Protein AF-A0A5N3XJG7-F1 (afdb_monomer_lite)

Radius of gyration: 20.56 Å; chains: 1; bounding box: 40×23×74 Å

Sequence 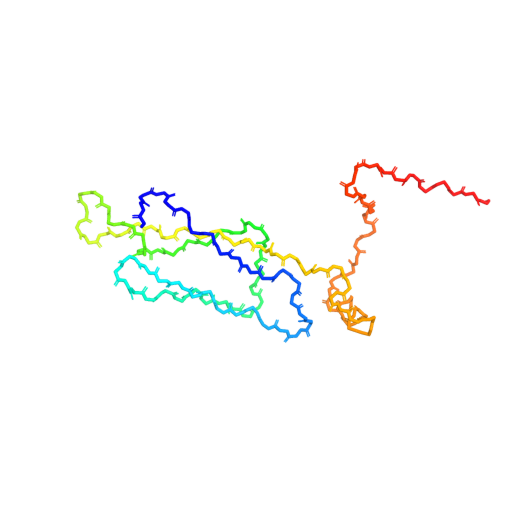(117 aa):
MKDGQKIIFHGEGDQEPGLETEDIITSTLDDQTIVIASHPGQIVKHKDIKCVLNEGMPIYHRLYEKGCLITELRLHFARNGFLSPDKLSLLEKLLRRRNSGKMVPLNGEAYEDDDHS

Secondary structure (DSSP, 8-state):
--TTPEEEEEEESSPPTT---PPEEEE-TTS-EEEEPPPTTPPPPTTEEEEETT-SPEETTEEEEE--EEEEEEEEPPPTT-S-HHHHHHHHHHS----------TT----------

Structure (mmCIF, N/CA/C/O backbone):
data_AF-A0A5N3XJG7-F1
#
_entry.id   AF-A0A5N3XJG7-F1
#
loop_
_atom_site.group_PDB
_atom_site.id
_atom_site.type_symbol
_atom_site.label_atom_id
_atom_site.label_alt_id
_atom_site.label_comp_id
_atom_site.label_asym_id
_atom_site.label_entity_id
_atom_site.label_seq_id
_atom_site.pdbx_PDB_ins_code
_atom_site.Cartn_x
_atom_site.Cartn_y
_atom_site.Cartn_z
_atom_site.occupancy
_atom_site.B_iso_or_equiv
_atom_site.auth_seq_id
_atom_site.auth_comp_id
_atom_site.auth_asym_id
_atom_site.auth_atom_id
_atom_site.pdbx_PDB_model_num
ATOM 1 N N . MET A 1 1 ? 13.658 7.444 -11.738 1.00 56.91 1 MET A N 1
ATOM 2 C CA . MET A 1 1 ? 14.050 6.162 -11.137 1.00 56.91 1 MET A CA 1
ATOM 3 C C . MET A 1 1 ? 15.490 5.868 -11.518 1.00 56.91 1 MET A C 1
ATOM 5 O O . MET A 1 1 ? 15.814 5.835 -12.694 1.00 56.91 1 MET A O 1
ATOM 9 N N . LYS A 1 2 ? 16.381 5.797 -10.530 1.00 52.56 2 LYS A N 1
ATOM 10 C CA . LYS A 1 2 ? 17.753 5.279 -10.657 1.00 52.56 2 LYS A CA 1
ATOM 11 C C . LYS A 1 2 ? 17.793 3.873 -10.055 1.00 52.56 2 LYS A C 1
ATOM 13 O O . LYS A 1 2 ? 16.892 3.522 -9.293 1.00 52.56 2 LYS A O 1
ATOM 18 N N . ASP A 1 3 ? 18.820 3.092 -10.373 1.00 48.62 3 ASP A N 1
ATOM 19 C CA . ASP A 1 3 ? 19.062 1.828 -9.673 1.00 48.62 3 ASP A CA 1
ATOM 20 C C . ASP A 1 3 ? 19.182 2.076 -8.155 1.00 48.62 3 ASP A C 1
ATOM 22 O O . ASP A 1 3 ? 19.781 3.067 -7.726 1.00 48.62 3 ASP A O 1
ATOM 26 N N . GLY A 1 4 ? 18.508 1.253 -7.350 1.00 53.81 4 GLY A N 1
ATOM 27 C CA . GLY A 1 4 ? 18.383 1.444 -5.899 1.00 53.81 4 GLY A CA 1
ATOM 28 C C . GLY A 1 4 ? 17.519 2.632 -5.436 1.00 53.81 4 GLY A C 1
ATOM 29 O O . GLY A 1 4 ? 17.510 2.942 -4.243 1.00 53.81 4 GLY A O 1
ATOM 30 N N . GLN A 1 5 ? 16.787 3.319 -6.327 1.00 55.56 5 GLN A N 1
ATOM 31 C CA . GLN A 1 5 ? 15.898 4.413 -5.924 1.00 55.56 5 GLN A CA 1
ATOM 32 C C . GLN A 1 5 ? 14.726 3.887 -5.090 1.00 55.56 5 GLN A C 1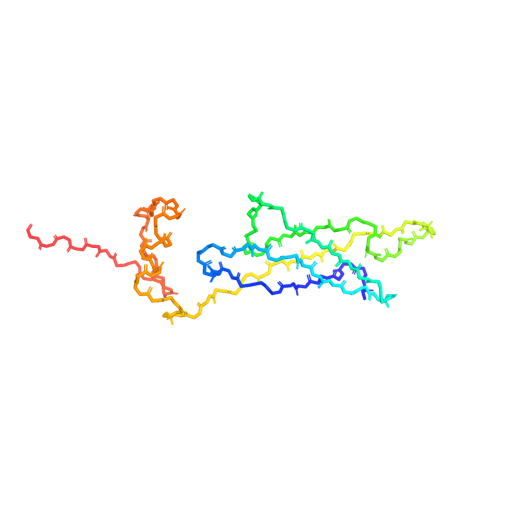
ATOM 34 O O . GLN A 1 5 ? 13.883 3.129 -5.561 1.00 55.56 5 GLN A O 1
ATOM 39 N N . LYS A 1 6 ? 14.654 4.371 -3.853 1.00 56.66 6 LYS A N 1
ATOM 40 C CA . LYS A 1 6 ? 13.570 4.105 -2.918 1.00 56.66 6 LYS A CA 1
ATOM 41 C C . LYS A 1 6 ? 12.435 5.095 -3.154 1.00 56.66 6 LYS A C 1
ATOM 43 O O . LYS A 1 6 ? 12.651 6.300 -3.018 1.00 56.66 6 LYS A O 1
ATOM 48 N N . ILE A 1 7 ? 11.246 4.606 -3.491 1.00 64.19 7 ILE A N 1
ATOM 49 C CA . ILE A 1 7 ? 10.039 5.438 -3.458 1.00 64.19 7 ILE A CA 1
ATOM 50 C C . ILE A 1 7 ? 9.399 5.246 -2.085 1.00 64.19 7 ILE A C 1
ATOM 52 O O . ILE A 1 7 ? 9.174 4.122 -1.640 1.00 64.19 7 ILE A O 1
ATOM 56 N N . ILE A 1 8 ? 9.197 6.344 -1.364 1.00 59.72 8 ILE A N 1
ATOM 57 C CA . ILE A 1 8 ? 8.618 6.318 -0.023 1.00 59.72 8 ILE A CA 1
ATOM 58 C C . ILE A 1 8 ? 7.183 6.799 -0.150 1.00 59.72 8 ILE A C 1
ATOM 60 O O . ILE A 1 8 ? 6.957 7.936 -0.561 1.00 59.72 8 ILE A O 1
ATOM 64 N N . PHE A 1 9 ? 6.234 5.944 0.215 1.00 59.53 9 PHE A N 1
ATOM 65 C CA . PHE A 1 9 ? 4.830 6.323 0.295 1.00 59.53 9 PHE A CA 1
ATOM 66 C C . PHE A 1 9 ? 4.473 6.601 1.736 1.00 59.53 9 PHE A C 1
ATOM 68 O O . PHE A 1 9 ? 4.905 5.912 2.663 1.00 59.53 9 PHE A O 1
ATOM 75 N N . HIS A 1 10 ? 3.673 7.638 1.901 1.00 52.22 10 HIS A N 1
ATOM 76 C CA . HIS A 1 10 ? 3.147 8.064 3.175 1.00 52.22 10 HIS A CA 1
ATOM 77 C C . HIS A 1 10 ? 1.694 7.595 3.253 1.00 52.22 10 HIS A C 1
ATOM 79 O O . HIS A 1 10 ? 0.883 8.014 2.436 1.00 52.22 10 HIS A O 1
ATOM 85 N N . GLY A 1 11 ? 1.396 6.697 4.191 1.00 55.03 11 GLY A N 1
ATOM 86 C CA . GLY A 1 11 ? 0.031 6.269 4.520 1.00 55.03 11 GLY A CA 1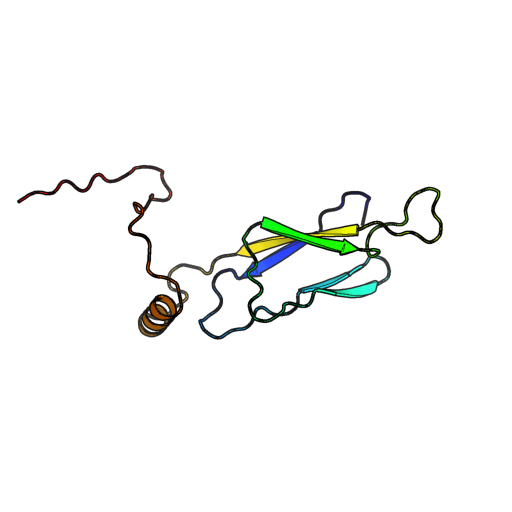
ATOM 87 C C . GLY A 1 11 ? -0.327 6.714 5.933 1.00 55.03 11 GLY A C 1
ATOM 88 O O . GLY A 1 11 ? 0.572 6.910 6.746 1.00 55.03 11 GLY A O 1
ATOM 89 N N . GLU A 1 12 ? -1.602 6.896 6.252 1.00 56.56 12 GLU A N 1
ATOM 90 C CA . GLU A 1 12 ? -2.031 7.221 7.618 1.00 56.56 12 GLU A CA 1
ATOM 91 C C . GLU A 1 12 ? -2.134 5.929 8.450 1.00 56.56 12 GLU A C 1
ATOM 93 O O . GLU A 1 12 ? -2.729 4.949 8.016 1.00 56.56 12 GLU A O 1
ATOM 98 N N . GLY A 1 13 ? -1.474 5.885 9.611 1.00 51.16 13 GLY A N 1
ATOM 99 C CA . GLY A 1 13 ? -1.339 4.688 10.454 1.00 51.16 13 GLY A CA 1
ATOM 100 C C . GLY A 1 13 ? -2.509 4.430 11.404 1.00 51.16 13 GLY A C 1
ATOM 101 O O . GLY A 1 13 ? -2.650 3.304 11.871 1.00 51.16 13 GLY A O 1
ATOM 102 N N . ASP A 1 14 ? -3.342 5.448 11.648 1.00 59.34 14 ASP A N 1
ATOM 103 C CA . ASP A 1 14 ? -4.523 5.398 12.520 1.00 59.34 14 ASP A CA 1
ATOM 104 C C . ASP A 1 14 ? -5.776 5.820 11.733 1.00 59.34 14 ASP A C 1
ATOM 106 O O . ASP A 1 14 ? -6.354 6.883 11.968 1.00 59.34 14 ASP A O 1
ATOM 110 N N . GLN A 1 15 ? -6.182 5.010 10.753 1.00 58.38 15 GLN A N 1
ATOM 111 C CA . GLN A 1 15 ? -7.478 5.184 10.088 1.00 58.38 15 GLN A CA 1
ATOM 112 C C . GLN A 1 15 ? -8.625 4.937 11.082 1.00 58.38 15 GLN A C 1
ATOM 114 O O . GLN A 1 15 ? -8.499 4.125 12.004 1.00 58.38 15 GLN A O 1
ATOM 119 N N . GLU A 1 16 ? -9.757 5.634 10.915 1.00 56.50 16 GLU A N 1
ATOM 120 C CA . GLU A 1 16 ? -10.918 5.389 11.775 1.00 56.50 16 GLU A CA 1
ATOM 121 C C . GLU A 1 16 ? -11.349 3.908 11.701 1.00 56.50 16 GLU A C 1
ATOM 123 O O . GLU A 1 16 ? -11.209 3.267 10.651 1.00 56.50 16 GLU A O 1
ATOM 128 N N . PRO A 1 17 ? -11.890 3.336 12.793 1.00 52.84 17 PRO A N 1
ATOM 129 C CA . PRO A 1 17 ? -12.288 1.937 12.797 1.00 52.84 17 PRO A CA 1
ATOM 130 C C . PRO A 1 17 ? -13.330 1.652 11.708 1.00 52.84 17 PRO A C 1
ATOM 132 O O . PRO A 1 17 ? -14.402 2.254 11.704 1.00 52.84 17 PRO A O 1
ATOM 135 N N . GLY A 1 18 ? -13.020 0.714 10.811 1.00 52.75 18 GLY A N 1
ATOM 136 C CA . GLY A 1 18 ? -13.892 0.333 9.696 1.00 52.75 18 GLY A CA 1
ATOM 137 C C . GLY A 1 18 ? -13.513 0.917 8.331 1.00 52.75 18 GLY A C 1
ATOM 138 O O . GLY A 1 18 ? -14.210 0.618 7.368 1.00 52.75 18 GLY A O 1
ATOM 139 N N . LEU A 1 19 ? -12.430 1.698 8.219 1.00 52.84 19 LEU A N 1
ATOM 140 C CA . LEU A 1 19 ? -11.840 2.031 6.918 1.00 52.84 19 LEU A CA 1
ATOM 141 C C . LEU A 1 19 ? -10.886 0.932 6.443 1.00 52.84 19 LEU A C 1
ATOM 143 O O . LEU A 1 19 ? -10.044 0.445 7.200 1.00 52.84 19 LEU A O 1
ATOM 147 N N . GLU A 1 20 ? -11.021 0.560 5.174 1.00 57.25 20 GLU A N 1
ATOM 148 C CA . GLU A 1 20 ? -10.089 -0.331 4.494 1.00 57.25 20 GLU A CA 1
ATOM 149 C C . GLU A 1 20 ? -8.808 0.439 4.129 1.00 57.25 20 GLU A C 1
ATOM 151 O O . GLU A 1 20 ? -8.813 1.658 3.923 1.00 57.25 20 GLU A O 1
ATOM 156 N N . THR A 1 21 ? -7.673 -0.262 4.095 1.00 61.84 21 THR A N 1
ATOM 157 C CA . THR A 1 21 ? -6.444 0.317 3.548 1.00 61.84 21 THR A CA 1
ATOM 158 C C . THR A 1 21 ? -6.624 0.439 2.043 1.00 61.84 21 THR A C 1
ATOM 160 O O . THR A 1 21 ? -6.713 -0.577 1.359 1.00 61.84 21 THR A O 1
ATOM 163 N N . GLU A 1 22 ? -6.667 1.669 1.542 1.00 68.38 22 GLU A N 1
ATOM 164 C CA . GLU A 1 22 ? -6.755 1.940 0.108 1.00 68.38 22 GLU A CA 1
ATOM 165 C C . GLU A 1 22 ? -5.542 1.368 -0.650 1.00 68.38 22 GLU A C 1
ATOM 167 O O . GLU A 1 22 ? -4.452 1.153 -0.095 1.00 68.38 22 GLU A O 1
ATOM 172 N N . ASP A 1 23 ? -5.729 1.127 -1.945 1.00 83.06 23 ASP A N 1
ATOM 173 C CA . ASP A 1 23 ? -4.646 0.728 -2.836 1.00 83.06 23 ASP A CA 1
ATOM 174 C C . ASP A 1 23 ? -3.598 1.839 -2.954 1.00 83.06 23 ASP A C 1
ATOM 176 O O . ASP A 1 23 ? -3.902 3.033 -3.008 1.00 83.06 23 ASP A O 1
ATOM 180 N N . ILE A 1 24 ? -2.327 1.445 -3.040 1.00 83.12 24 ILE A N 1
ATOM 181 C CA . ILE A 1 24 ? -1.241 2.405 -3.248 1.00 83.12 24 ILE A CA 1
ATOM 182 C C . ILE A 1 24 ? -1.040 2.572 -4.750 1.00 83.12 24 ILE A C 1
ATOM 184 O O . ILE A 1 24 ? -0.679 1.620 -5.445 1.00 83.12 24 ILE A O 1
ATOM 188 N N . ILE A 1 25 ? -1.247 3.793 -5.238 1.00 84.25 25 ILE A N 1
ATOM 189 C CA . ILE A 1 25 ? -1.140 4.144 -6.656 1.00 84.25 25 ILE A CA 1
ATOM 190 C C . ILE A 1 25 ? 0.127 4.970 -6.880 1.00 84.25 25 ILE A C 1
ATOM 192 O O . ILE A 1 25 ? 0.397 5.933 -6.159 1.00 84.25 25 ILE A O 1
ATOM 196 N N . THR A 1 26 ? 0.914 4.611 -7.894 1.00 85.44 26 THR A N 1
ATOM 197 C CA . THR A 1 26 ? 2.104 5.374 -8.285 1.00 85.44 26 THR A CA 1
ATOM 198 C C . THR A 1 26 ? 2.352 5.362 -9.781 1.00 85.44 26 THR A C 1
ATOM 200 O O . THR A 1 26 ? 1.945 4.434 -10.469 1.00 85.44 26 THR A O 1
ATOM 203 N N . SER A 1 27 ? 3.032 6.390 -10.283 1.00 86.81 27 SER A N 1
ATOM 204 C CA . SER A 1 27 ? 3.447 6.506 -11.678 1.00 86.81 27 SER A CA 1
ATOM 205 C C . SER A 1 27 ? 4.944 6.232 -11.836 1.00 86.81 27 SER A C 1
ATOM 207 O O . SER A 1 27 ? 5.767 6.741 -11.067 1.00 86.81 27 SER A O 1
ATOM 209 N N . THR A 1 28 ? 5.306 5.454 -12.850 1.00 85.19 28 THR A N 1
ATOM 210 C CA . THR A 1 28 ? 6.695 5.201 -13.257 1.00 85.19 28 THR A CA 1
ATOM 211 C C . THR A 1 28 ? 7.277 6.385 -14.046 1.00 85.19 28 THR A C 1
ATOM 213 O O . THR A 1 28 ? 6.641 7.421 -14.219 1.00 85.19 28 THR A O 1
ATOM 216 N N . LEU A 1 29 ? 8.525 6.256 -14.521 1.00 83.94 29 LEU A N 1
ATOM 217 C CA . LEU A 1 29 ? 9.174 7.282 -15.354 1.00 83.94 29 LEU A CA 1
ATOM 218 C C . LEU A 1 29 ? 8.598 7.410 -16.769 1.00 83.94 29 LEU A C 1
ATOM 220 O O . LEU A 1 29 ? 8.835 8.419 -17.423 1.00 83.94 29 LEU A O 1
ATOM 224 N N . ASP A 1 30 ? 7.948 6.360 -17.255 1.00 85.88 30 ASP A N 1
ATOM 225 C CA . ASP A 1 30 ? 7.302 6.263 -18.562 1.00 85.88 30 ASP A CA 1
ATOM 226 C C . ASP A 1 30 ? 5.782 6.471 -18.461 1.00 85.88 30 ASP A C 1
ATOM 228 O O . ASP A 1 30 ? 5.034 6.004 -19.316 1.00 85.88 30 ASP A O 1
ATOM 232 N N . ASP A 1 31 ? 5.332 7.164 -17.407 1.00 85.88 31 ASP A N 1
ATOM 233 C CA . ASP A 1 31 ? 3.934 7.522 -17.139 1.00 85.88 31 ASP A CA 1
ATOM 234 C C . ASP A 1 31 ? 2.976 6.320 -17.005 1.00 85.88 31 ASP A C 1
ATOM 236 O O . ASP A 1 31 ? 1.752 6.462 -17.070 1.00 85.88 31 ASP A O 1
ATOM 240 N N . GLN A 1 32 ? 3.508 5.119 -16.759 1.00 87.38 32 GLN A N 1
ATOM 241 C CA . GLN A 1 32 ? 2.704 3.940 -16.460 1.00 87.38 32 GLN A CA 1
ATOM 242 C C . GLN A 1 32 ? 2.223 3.987 -15.008 1.00 87.38 32 GLN A C 1
ATOM 244 O O . GLN A 1 32 ? 2.978 4.290 -14.086 1.00 87.38 32 GLN A O 1
ATOM 249 N N . THR A 1 33 ? 0.947 3.666 -14.792 1.00 89.62 33 THR A N 1
ATOM 250 C CA . THR A 1 33 ? 0.369 3.583 -13.446 1.00 89.62 33 THR A CA 1
ATOM 251 C C . THR A 1 33 ? 0.535 2.179 -12.880 1.00 89.62 33 THR A C 1
ATOM 253 O O . THR A 1 33 ? 0.091 1.204 -13.484 1.00 89.62 33 THR A O 1
ATOM 256 N N . ILE A 1 34 ? 1.126 2.091 -11.692 1.00 89.19 34 ILE A N 1
ATOM 257 C CA . ILE A 1 34 ? 1.255 0.879 -10.889 1.00 89.19 34 ILE A CA 1
ATOM 258 C C . ILE A 1 34 ? 0.269 0.961 -9.731 1.00 89.19 34 ILE A C 1
ATOM 260 O O . ILE A 1 34 ? 0.274 1.924 -8.961 1.00 89.19 34 ILE A O 1
ATOM 264 N N . VAL A 1 35 ? -0.555 -0.077 -9.604 1.00 90.00 35 VAL A N 1
ATOM 265 C CA . VAL A 1 35 ? -1.500 -0.255 -8.499 1.00 90.00 35 VAL A CA 1
ATOM 266 C C . VAL A 1 35 ? -1.002 -1.397 -7.626 1.00 90.00 35 VAL A C 1
ATOM 268 O O . VAL A 1 35 ? -0.903 -2.542 -8.068 1.00 90.00 35 VAL A O 1
ATOM 271 N N . ILE A 1 36 ? -0.663 -1.084 -6.380 1.00 87.06 36 ILE A N 1
ATOM 272 C CA . ILE A 1 36 ? -0.271 -2.072 -5.380 1.00 87.06 36 ILE A CA 1
ATOM 273 C C . ILE A 1 36 ? -1.506 -2.380 -4.537 1.00 87.06 36 ILE A C 1
ATOM 275 O O . ILE A 1 36 ? -1.803 -1.658 -3.583 1.00 87.06 36 ILE A O 1
ATOM 279 N N . ALA A 1 37 ? -2.188 -3.467 -4.900 1.00 85.88 37 ALA A N 1
ATOM 280 C CA . ALA A 1 37 ? -3.432 -3.883 -4.270 1.00 85.88 37 ALA A CA 1
ATOM 281 C C . ALA A 1 37 ? -3.249 -4.238 -2.785 1.00 85.88 37 ALA A C 1
ATOM 283 O O . ALA A 1 37 ? -2.363 -5.028 -2.417 1.00 85.88 37 ALA A O 1
ATOM 284 N N . SER A 1 38 ? -4.106 -3.674 -1.941 1.00 83.38 38 SER A N 1
ATOM 285 C CA . SER A 1 38 ? -4.219 -3.995 -0.521 1.00 83.38 38 SER A CA 1
ATOM 286 C C . SER A 1 38 ? -5.340 -5.016 -0.335 1.00 83.38 38 SER A C 1
ATOM 288 O O . SER A 1 38 ? -6.499 -4.754 -0.633 1.00 83.38 38 SER A O 1
ATOM 290 N N . HIS A 1 39 ? -5.005 -6.217 0.140 1.00 80.88 39 HIS A N 1
ATOM 291 C CA . HIS A 1 39 ? -6.005 -7.275 0.325 1.00 80.88 39 HIS A CA 1
ATOM 292 C C . HIS A 1 39 ? -6.582 -7.242 1.748 1.00 80.88 39 HIS A C 1
ATOM 294 O O . HIS A 1 39 ? -5.824 -7.011 2.697 1.00 80.88 39 HIS A O 1
ATOM 300 N N . PRO A 1 40 ? -7.879 -7.551 1.948 1.00 79.69 40 PRO A N 1
ATOM 301 C CA . PRO A 1 40 ? -8.456 -7.671 3.283 1.00 79.69 40 PRO A CA 1
ATOM 302 C C . PRO A 1 40 ? -7.652 -8.629 4.171 1.00 79.69 40 PRO A C 1
ATOM 304 O O . PRO A 1 40 ? -7.308 -9.741 3.771 1.00 79.69 40 PRO A O 1
ATOM 307 N N . GLY A 1 41 ? -7.334 -8.186 5.388 1.00 79.31 41 GLY A N 1
ATOM 308 C CA . GLY A 1 41 ? -6.506 -8.941 6.334 1.00 79.31 41 GLY A CA 1
ATOM 309 C C . GLY A 1 41 ? -4.992 -8.804 6.127 1.00 79.31 41 GLY A C 1
ATOM 310 O O . GLY A 1 41 ? -4.226 -9.317 6.945 1.00 79.31 41 GLY A O 1
ATOM 311 N N . GLN A 1 42 ? -4.533 -8.091 5.093 1.00 78.12 42 GLN A N 1
ATOM 312 C CA . GLN A 1 42 ? -3.123 -7.744 4.936 1.00 78.12 42 GLN A CA 1
ATOM 313 C C . GLN A 1 42 ? -2.750 -6.606 5.895 1.00 78.12 42 GLN A C 1
ATOM 315 O O . GLN A 1 42 ? -3.239 -5.488 5.780 1.00 78.12 42 GLN A O 1
ATOM 320 N N . ILE A 1 43 ? -1.853 -6.886 6.841 1.00 78.75 43 ILE A N 1
ATOM 321 C CA . ILE A 1 43 ? -1.378 -5.892 7.811 1.00 78.75 43 ILE A CA 1
ATOM 322 C C . ILE A 1 43 ? -0.102 -5.241 7.277 1.00 78.75 43 ILE A C 1
ATOM 324 O O . ILE A 1 43 ? 0.908 -5.924 7.104 1.00 78.75 43 ILE A O 1
ATOM 328 N N . VAL A 1 44 ? -0.129 -3.922 7.080 1.00 79.25 44 VAL A N 1
ATOM 329 C CA . VAL A 1 44 ? 1.047 -3.108 6.738 1.00 79.25 44 VAL A CA 1
ATOM 330 C C . VAL A 1 44 ? 1.625 -2.491 8.009 1.00 79.25 44 VAL A C 1
ATOM 332 O O . VAL A 1 44 ? 0.904 -1.901 8.810 1.00 79.25 44 VAL A O 1
ATOM 335 N N . LYS A 1 45 ? 2.939 -2.617 8.209 1.00 83.56 45 LYS A N 1
ATOM 336 C CA . LYS A 1 45 ? 3.641 -2.025 9.360 1.00 83.56 45 LYS A CA 1
ATOM 337 C C . LYS A 1 45 ? 4.361 -0.736 8.967 1.00 83.56 45 LYS A C 1
ATOM 339 O O . LYS A 1 45 ? 4.662 -0.491 7.802 1.00 83.56 45 LYS A O 1
ATOM 344 N N . HIS A 1 46 ? 4.693 0.092 9.955 1.00 82.12 46 HIS A N 1
ATOM 345 C CA . HIS A 1 46 ? 5.560 1.241 9.710 1.00 82.12 46 HIS A CA 1
ATOM 346 C C . HIS A 1 46 ? 6.942 0.769 9.222 1.00 82.12 46 HIS A C 1
ATOM 348 O O . HIS A 1 46 ? 7.532 -0.125 9.830 1.00 82.12 46 HIS A O 1
ATOM 354 N N . LYS A 1 47 ? 7.452 1.401 8.154 1.00 83.56 47 LYS A N 1
ATOM 355 C CA . LYS A 1 47 ? 8.684 1.037 7.422 1.00 83.56 47 LYS A CA 1
ATOM 356 C C . LYS A 1 47 ? 8.620 -0.318 6.718 1.00 83.56 47 LYS A C 1
ATOM 358 O O . LYS A 1 47 ? 9.667 -0.858 6.361 1.00 83.56 47 LYS A O 1
ATOM 363 N N . ASP A 1 48 ? 7.425 -0.862 6.509 1.00 85.75 48 ASP A N 1
ATOM 364 C CA . ASP A 1 48 ? 7.273 -2.073 5.713 1.00 85.75 48 ASP A CA 1
ATOM 365 C C . ASP A 1 48 ? 7.713 -1.820 4.264 1.00 85.75 48 ASP A C 1
ATOM 367 O O . ASP A 1 48 ? 7.588 -0.704 3.749 1.00 85.75 48 ASP A O 1
ATOM 371 N N . ILE A 1 49 ? 8.283 -2.837 3.619 1.00 86.50 49 ILE A N 1
ATOM 372 C CA . ILE A 1 49 ? 8.860 -2.715 2.277 1.00 86.50 49 ILE A CA 1
ATOM 373 C C . ILE A 1 49 ? 8.103 -3.632 1.325 1.00 86.50 49 ILE A C 1
ATOM 375 O O . ILE A 1 49 ? 8.083 -4.847 1.505 1.00 86.50 49 ILE A O 1
ATOM 379 N N . LYS A 1 50 ? 7.540 -3.051 0.263 1.00 86.44 50 LYS A N 1
ATOM 380 C CA . LYS A 1 50 ? 6.955 -3.793 -0.858 1.00 86.44 50 LYS A CA 1
ATOM 381 C C . LYS A 1 50 ? 7.892 -3.738 -2.068 1.00 86.44 50 LYS A C 1
ATOM 383 O O . LYS A 1 50 ? 8.489 -2.701 -2.356 1.00 86.44 50 LYS A O 1
ATOM 388 N N . CYS A 1 51 ? 8.016 -4.863 -2.769 1.00 87.94 51 CYS A N 1
ATOM 389 C CA . CYS A 1 51 ? 8.784 -4.998 -4.007 1.00 87.94 51 CYS A CA 1
ATOM 390 C C . CYS A 1 51 ? 7.830 -5.378 -5.143 1.00 87.94 51 CYS A C 1
ATOM 392 O O . CYS A 1 51 ? 7.177 -6.419 -5.075 1.00 87.94 51 CYS A O 1
ATOM 394 N N . VAL A 1 52 ? 7.748 -4.530 -6.169 1.00 89.31 52 VAL A N 1
ATOM 395 C CA . VAL A 1 52 ? 6.989 -4.800 -7.394 1.00 89.31 52 VAL A CA 1
ATOM 396 C C . VAL A 1 52 ? 7.964 -5.277 -8.468 1.00 89.31 52 VAL A C 1
ATOM 398 O O . VAL A 1 52 ? 8.824 -4.524 -8.933 1.00 89.31 52 VAL A O 1
ATOM 401 N N . LEU A 1 53 ? 7.876 -6.563 -8.807 1.00 88.50 53 LEU A N 1
ATOM 402 C CA . LEU A 1 53 ? 8.759 -7.205 -9.780 1.00 88.50 53 LEU A CA 1
ATOM 403 C C . LEU A 1 53 ? 8.540 -6.633 -11.181 1.00 88.50 53 LEU A C 1
ATOM 405 O O . LEU A 1 53 ? 7.408 -6.360 -11.559 1.00 88.50 53 LEU A O 1
ATOM 409 N N . ASN A 1 54 ? 9.619 -6.519 -11.956 1.00 88.62 54 ASN A N 1
ATOM 410 C CA . ASN A 1 54 ? 9.622 -6.033 -13.340 1.00 88.62 54 ASN A CA 1
ATOM 411 C C . ASN A 1 54 ? 9.162 -4.579 -13.535 1.00 88.62 54 ASN A C 1
ATOM 413 O O . ASN A 1 54 ? 9.034 -4.141 -14.672 1.00 88.62 54 ASN A O 1
ATOM 417 N N . GLU A 1 55 ? 8.987 -3.816 -12.458 1.00 88.25 55 GLU A N 1
ATOM 418 C CA . GLU A 1 55 ? 8.656 -2.383 -12.514 1.00 88.25 55 GLU A CA 1
ATOM 419 C C . GLU A 1 55 ? 9.843 -1.483 -12.140 1.00 88.25 55 GLU A C 1
ATOM 421 O O . GLU A 1 55 ? 9.719 -0.270 -11.977 1.00 88.25 55 GLU A O 1
ATOM 426 N N . GLY A 1 56 ? 11.029 -2.076 -11.981 1.00 84.31 56 GLY A N 1
ATOM 427 C CA . GLY A 1 56 ? 12.276 -1.349 -11.783 1.00 84.31 56 GLY A CA 1
ATOM 428 C C . GLY A 1 56 ? 12.911 -0.867 -13.090 1.00 84.31 56 GLY A C 1
ATOM 429 O O . GLY A 1 56 ? 12.363 -0.983 -14.185 1.00 84.31 56 GLY A O 1
ATOM 430 N N . MET A 1 57 ? 14.130 -0.343 -12.976 1.00 85.31 57 MET A N 1
ATOM 431 C CA . MET A 1 57 ? 14.907 0.086 -14.142 1.00 85.31 57 MET A CA 1
ATOM 432 C C . MET A 1 57 ? 15.360 -1.115 -14.993 1.00 85.31 57 MET A C 1
ATOM 434 O O . MET A 1 57 ? 15.563 -2.198 -14.438 1.00 85.31 57 MET A O 1
ATOM 438 N N . PRO A 1 58 ? 15.559 -0.945 -16.314 1.00 88.06 58 PRO A N 1
ATOM 439 C CA . PRO A 1 58 ? 16.143 -1.979 -17.165 1.00 88.06 58 PRO A CA 1
ATOM 440 C C . PRO A 1 58 ? 17.492 -2.466 -16.627 1.00 88.06 58 PRO A C 1
ATOM 442 O O . PRO A 1 58 ? 18.339 -1.661 -16.232 1.00 88.06 58 PRO A O 1
ATOM 445 N N . ILE A 1 59 ? 17.699 -3.780 -16.631 1.00 84.19 59 ILE A N 1
ATOM 446 C CA . ILE A 1 59 ? 18.942 -4.393 -16.166 1.00 84.19 59 ILE A CA 1
ATOM 447 C C . ILE A 1 59 ? 19.986 -4.307 -17.284 1.00 84.19 59 ILE A C 1
ATOM 449 O O . ILE A 1 59 ? 19.742 -4.688 -18.431 1.00 84.19 59 ILE A O 1
ATOM 453 N N . TYR A 1 60 ? 21.181 -3.812 -16.951 1.00 83.88 60 TYR A N 1
ATOM 454 C CA . TYR A 1 60 ? 22.280 -3.703 -17.910 1.00 83.88 60 TYR A CA 1
ATOM 455 C C . TYR A 1 60 ? 22.600 -5.073 -18.536 1.00 83.88 60 TYR A C 1
ATOM 457 O O . TYR A 1 60 ? 22.653 -6.086 -17.842 1.00 83.88 60 TYR A O 1
ATOM 465 N N . HIS A 1 61 ? 22.788 -5.102 -19.860 1.00 86.12 61 HIS A N 1
ATOM 466 C CA . HIS A 1 61 ? 22.929 -6.312 -20.690 1.00 86.12 61 HIS A CA 1
ATOM 467 C C . HIS A 1 61 ? 21.710 -7.246 -20.792 1.00 86.12 61 HIS A C 1
ATOM 469 O O . HIS A 1 61 ? 21.811 -8.279 -21.455 1.00 86.12 61 HIS A O 1
ATOM 475 N N . ARG A 1 62 ? 20.546 -6.892 -20.235 1.00 85.88 62 ARG A N 1
ATOM 476 C CA . ARG A 1 62 ? 19.321 -7.699 -20.350 1.00 85.88 62 ARG A CA 1
ATOM 477 C C . ARG A 1 62 ? 18.160 -6.864 -20.889 1.00 85.88 62 ARG A C 1
ATOM 479 O O . ARG A 1 62 ? 17.379 -6.289 -20.143 1.00 85.88 62 ARG A O 1
ATOM 486 N N . LEU A 1 63 ? 18.053 -6.820 -22.218 1.00 77.69 63 LEU A N 1
ATOM 487 C CA . LEU A 1 63 ? 17.185 -5.905 -22.984 1.00 77.69 63 LEU A CA 1
ATOM 488 C C . LEU A 1 63 ? 15.679 -5.977 -22.664 1.00 77.69 63 LEU A C 1
ATOM 490 O O . LEU A 1 63 ? 14.963 -5.030 -22.973 1.00 77.69 63 LEU A O 1
ATOM 494 N N . TYR A 1 64 ? 15.205 -7.063 -22.052 1.00 83.31 64 TYR A N 1
ATOM 495 C CA . TYR A 1 64 ? 13.789 -7.269 -21.720 1.00 83.31 64 TYR A CA 1
ATOM 496 C C . TYR A 1 64 ? 13.544 -7.505 -20.228 1.00 83.31 64 TYR A C 1
ATOM 498 O O . TYR A 1 64 ? 12.419 -7.799 -19.833 1.00 83.31 64 TYR A O 1
ATOM 506 N N . GLU A 1 65 ? 14.581 -7.387 -19.397 1.00 88.06 65 GLU A N 1
ATOM 507 C CA . GLU A 1 65 ? 14.452 -7.567 -17.955 1.00 88.06 65 GLU A CA 1
ATOM 508 C C . GLU A 1 65 ? 14.515 -6.210 -17.260 1.00 88.06 65 GLU A C 1
ATOM 510 O O . GLU A 1 65 ? 15.464 -5.436 -17.416 1.00 88.06 65 GLU A O 1
ATOM 515 N N . LYS A 1 66 ? 13.484 -5.933 -16.469 1.00 88.19 66 LYS A N 1
ATOM 516 C CA . LYS A 1 66 ? 13.430 -4.807 -15.544 1.00 88.19 66 LYS A CA 1
ATOM 517 C C . LYS A 1 66 ? 13.703 -5.322 -14.130 1.00 88.19 66 LYS A C 1
ATOM 519 O O . LYS A 1 66 ? 13.359 -6.452 -13.791 1.00 88.19 66 LYS A O 1
ATOM 524 N N . GLY A 1 67 ? 14.325 -4.488 -13.302 1.00 86.88 67 GLY A N 1
ATOM 525 C CA . GLY A 1 67 ? 14.524 -4.767 -11.881 1.00 86.88 67 GLY A CA 1
ATOM 526 C C . GLY A 1 67 ? 13.220 -4.701 -11.076 1.00 86.88 67 GLY A C 1
ATOM 527 O O . GLY A 1 67 ? 12.118 -4.732 -11.621 1.00 86.88 67 GLY A O 1
ATOM 528 N N . CYS A 1 68 ? 13.342 -4.558 -9.757 1.00 86.88 68 CYS A N 1
ATOM 529 C CA . CYS A 1 68 ? 12.196 -4.348 -8.873 1.00 86.88 68 CYS A CA 1
ATOM 530 C C . CYS A 1 68 ? 12.016 -2.864 -8.515 1.00 86.88 68 CYS A C 1
ATOM 532 O O . CYS A 1 68 ? 12.988 -2.178 -8.190 1.00 86.88 68 CYS A O 1
ATOM 534 N N . LEU A 1 69 ? 10.769 -2.389 -8.505 1.00 87.31 69 LEU A N 1
ATOM 535 C CA . LEU A 1 69 ? 10.396 -1.147 -7.831 1.00 87.31 69 LEU A CA 1
ATOM 536 C C . LEU A 1 69 ? 10.287 -1.412 -6.323 1.00 87.31 69 LEU A C 1
ATOM 538 O O . LEU A 1 69 ? 9.401 -2.138 -5.868 1.00 87.31 69 LEU A O 1
ATOM 542 N N . ILE A 1 70 ? 11.185 -0.807 -5.544 1.00 87.44 70 ILE A N 1
ATOM 543 C CA . ILE A 1 70 ? 11.210 -0.933 -4.084 1.00 87.44 70 ILE A CA 1
ATOM 544 C C . ILE A 1 70 ? 10.497 0.261 -3.455 1.00 87.44 70 ILE A C 1
ATOM 546 O O . ILE A 1 70 ? 10.877 1.420 -3.649 1.00 87.44 70 ILE A O 1
ATOM 550 N N . THR A 1 71 ? 9.490 -0.053 -2.652 1.00 83.50 71 THR A N 1
ATOM 551 C CA . THR A 1 71 ? 8.610 0.906 -2.000 1.00 83.50 71 THR A CA 1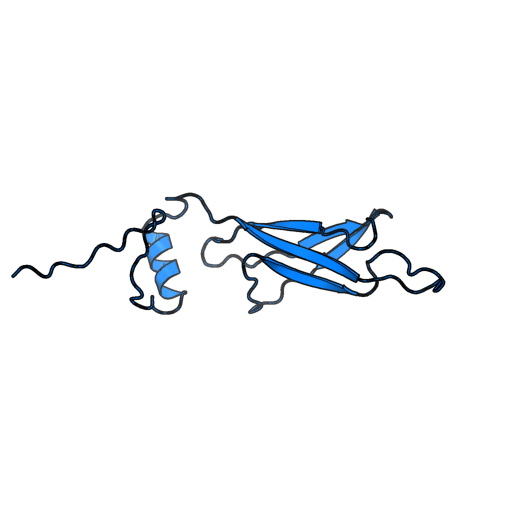
ATOM 552 C C . THR A 1 71 ? 8.686 0.749 -0.485 1.00 83.50 71 THR A C 1
ATOM 554 O O . THR A 1 71 ? 8.432 -0.335 0.029 1.00 83.50 71 THR A O 1
ATOM 557 N N . GLU A 1 72 ? 9.010 1.822 0.242 1.00 84.81 72 GLU A N 1
ATOM 558 C CA . GLU A 1 72 ? 8.872 1.871 1.707 1.00 84.81 72 GLU A CA 1
ATOM 559 C C . GLU A 1 72 ? 7.567 2.554 2.089 1.00 84.81 72 GLU A C 1
ATOM 561 O O . GLU A 1 72 ? 7.282 3.669 1.656 1.00 84.81 72 GLU A O 1
ATOM 566 N N . LEU A 1 73 ? 6.814 1.892 2.958 1.00 83.00 73 LEU A N 1
ATOM 567 C CA . LEU A 1 73 ? 5.549 2.363 3.489 1.00 83.00 73 LEU A CA 1
ATOM 568 C C . LEU A 1 73 ? 5.798 3.024 4.842 1.00 83.00 73 LEU A C 1
ATOM 570 O O . LEU A 1 73 ? 6.116 2.373 5.841 1.00 83.00 73 LEU A O 1
ATOM 574 N N . ARG A 1 74 ? 5.681 4.349 4.880 1.00 78.31 74 ARG A N 1
ATOM 575 C CA . ARG A 1 74 ? 5.768 5.131 6.112 1.00 78.31 74 ARG A CA 1
ATOM 576 C C . ARG A 1 74 ? 4.380 5.494 6.586 1.00 78.31 74 ARG A C 1
ATOM 578 O O . ARG A 1 74 ? 3.706 6.314 5.972 1.00 78.31 74 ARG A O 1
ATOM 585 N N . LEU A 1 75 ? 4.008 4.914 7.719 1.00 78.50 75 LEU A N 1
ATOM 586 C CA . LEU A 1 75 ? 2.790 5.278 8.423 1.00 78.50 75 LEU A CA 1
ATOM 587 C C . LEU A 1 75 ? 2.983 6.603 9.169 1.00 78.50 75 LEU A C 1
ATOM 589 O O . LEU A 1 75 ? 3.944 6.733 9.933 1.00 78.50 75 LEU A O 1
ATOM 593 N N . HIS A 1 76 ? 2.082 7.553 8.949 1.00 75.50 76 HIS A N 1
ATOM 594 C CA . HIS A 1 76 ? 1.901 8.764 9.740 1.00 75.50 76 HIS A CA 1
ATOM 595 C C . HIS A 1 76 ? 0.737 8.548 10.688 1.00 75.50 76 HIS A C 1
ATOM 597 O O . HIS A 1 76 ? -0.398 8.380 10.254 1.00 75.50 76 HIS A O 1
ATOM 603 N N . PHE A 1 77 ? 1.022 8.524 11.981 1.00 79.00 77 PHE A N 1
ATOM 604 C CA . PHE A 1 77 ? -0.020 8.408 12.991 1.00 79.00 77 PHE A CA 1
ATOM 605 C C . PHE A 1 77 ? -0.821 9.705 13.076 1.00 79.00 77 PHE A C 1
ATOM 607 O O . PHE A 1 77 ? -0.284 10.798 12.851 1.00 79.00 77 PHE A O 1
ATOM 614 N N . ALA A 1 78 ? -2.111 9.571 13.370 1.00 80.25 78 ALA A N 1
ATOM 615 C CA . ALA A 1 78 ? -2.980 10.726 13.480 1.00 80.25 78 ALA A CA 1
ATOM 616 C C . ALA A 1 78 ? -2.553 11.600 14.669 1.00 80.25 78 ALA A C 1
ATOM 618 O O . ALA A 1 78 ? -1.879 11.160 15.604 1.00 80.25 78 ALA A O 1
ATOM 619 N N . ARG A 1 79 ? -2.932 12.881 14.644 1.00 81.19 79 ARG A N 1
ATOM 620 C CA . ARG A 1 79 ? -2.647 13.781 15.769 1.00 81.19 79 ARG A CA 1
ATOM 621 C C . ARG A 1 79 ? -3.439 13.354 17.007 1.00 81.19 79 ARG A C 1
ATOM 623 O O . ARG A 1 79 ? -4.529 12.794 16.904 1.00 81.19 79 ARG A O 1
ATOM 630 N N . ASN A 1 80 ? -2.927 13.702 18.185 1.00 78.94 80 ASN A N 1
ATOM 631 C CA . ASN A 1 80 ? -3.650 13.504 19.440 1.00 78.94 80 ASN A CA 1
ATOM 632 C C . ASN A 1 80 ? -5.055 14.122 19.361 1.00 78.94 80 ASN A C 1
ATOM 634 O O . ASN A 1 80 ? -5.217 15.242 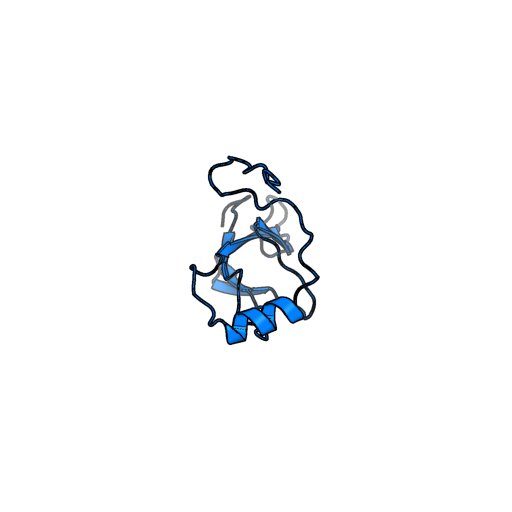18.877 1.00 78.94 80 ASN A O 1
ATOM 638 N N . GLY A 1 81 ? -6.059 13.393 19.852 1.00 80.00 81 GLY A N 1
ATOM 639 C CA . GLY A 1 81 ? -7.456 13.836 19.817 1.00 80.00 81 GLY A CA 1
ATOM 640 C C . GLY A 1 81 ? -8.143 13.707 18.453 1.00 80.00 81 GLY A C 1
ATOM 641 O O . GLY A 1 81 ? -9.230 14.249 18.288 1.00 80.00 81 GLY A O 1
ATOM 642 N N . PHE A 1 82 ? -7.547 12.997 17.485 1.00 83.56 82 PHE A N 1
ATOM 643 C CA . PHE A 1 82 ? -8.173 12.726 16.182 1.00 83.56 82 PHE A CA 1
ATOM 644 C C . PHE A 1 82 ? -9.487 11.931 16.287 1.00 83.56 82 PHE A C 1
ATOM 646 O O . PHE A 1 82 ? -10.382 12.113 15.466 1.00 83.56 82 PHE A O 1
ATOM 653 N N . LEU A 1 83 ? -9.637 11.089 17.315 1.00 83.38 83 LEU A N 1
ATOM 654 C CA . LEU A 1 83 ? -10.856 10.321 17.569 1.00 83.38 83 LEU A CA 1
ATOM 655 C C . LEU A 1 83 ? -11.626 10.875 18.772 1.00 83.38 83 LEU A C 1
ATOM 657 O O . LEU A 1 83 ? -11.035 11.247 19.788 1.00 83.38 83 LEU A O 1
ATOM 661 N N . SER A 1 84 ? -12.959 10.867 18.679 1.00 85.88 84 SER A N 1
ATOM 662 C CA . SER A 1 84 ? -13.830 11.134 19.825 1.00 85.88 84 SER A CA 1
ATOM 663 C C . SER A 1 84 ? -13.776 9.981 20.845 1.00 85.88 84 SER A C 1
ATOM 665 O O . SER A 1 84 ? -13.488 8.841 20.462 1.00 85.88 84 SER A O 1
ATOM 667 N N . PRO A 1 85 ? -14.102 10.225 22.130 1.00 85.94 85 PRO A N 1
ATOM 668 C CA . PRO A 1 85 ? -14.102 9.186 23.167 1.00 85.94 85 PRO A CA 1
ATOM 669 C C . PRO A 1 85 ? -14.945 7.951 22.814 1.00 85.94 85 PRO A C 1
ATOM 671 O O . PRO A 1 85 ? -14.534 6.819 23.069 1.00 85.94 85 PRO A O 1
ATOM 674 N N . ASP A 1 86 ? -16.085 8.152 22.151 1.00 86.62 86 ASP A N 1
ATOM 675 C CA . ASP A 1 86 ? -16.970 7.058 21.740 1.00 86.62 86 ASP A CA 1
ATOM 676 C C . ASP A 1 86 ? -16.323 6.163 20.669 1.00 86.62 86 ASP A C 1
ATOM 678 O O . ASP A 1 86 ? -16.403 4.933 20.742 1.00 86.62 86 ASP A O 1
ATOM 682 N N . LYS A 1 87 ? -15.622 6.767 19.695 1.00 84.62 87 LYS A N 1
ATOM 683 C CA . LYS A 1 87 ? -14.880 6.034 18.655 1.00 84.62 87 LYS A CA 1
ATOM 684 C C . LYS A 1 87 ? -13.650 5.323 19.226 1.00 84.62 87 LYS A C 1
ATOM 686 O O . LYS A 1 87 ? -13.312 4.237 18.758 1.00 84.62 87 LYS A O 1
ATOM 691 N N . LEU A 1 88 ? -13.015 5.886 20.258 1.00 83.25 88 LEU A N 1
ATOM 692 C CA . LEU A 1 88 ? -11.904 5.238 20.964 1.00 83.25 88 LEU A CA 1
ATOM 693 C C . LEU A 1 88 ? -12.348 3.935 21.639 1.00 83.25 88 LEU A C 1
ATOM 695 O O . LEU A 1 88 ? -11.679 2.916 21.482 1.00 83.25 88 LEU A O 1
ATOM 699 N N . SER A 1 89 ? -13.514 3.924 22.296 1.00 82.69 89 SER A N 1
ATOM 700 C CA . SER A 1 89 ? -14.057 2.696 22.898 1.00 82.69 89 SER A CA 1
ATOM 701 C C . SER A 1 89 ? -14.326 1.598 21.860 1.00 82.69 89 SER A C 1
ATOM 703 O O . SER A 1 89 ? -14.141 0.411 22.137 1.00 82.69 89 SER A O 1
ATOM 705 N N . LEU A 1 90 ? -14.759 1.972 20.652 1.00 85.56 90 LEU A N 1
ATOM 706 C CA . LEU A 1 90 ? -14.932 1.025 19.550 1.00 85.56 90 LEU A CA 1
ATOM 707 C C . LEU A 1 90 ? -13.585 0.476 19.060 1.00 85.56 90 LEU A C 1
ATOM 709 O O . LEU A 1 90 ? -13.452 -0.734 18.876 1.00 85.56 90 LEU A O 1
ATOM 713 N N . LEU A 1 91 ? -12.587 1.347 18.890 1.00 82.06 91 LEU A N 1
ATOM 714 C CA . LEU A 1 91 ? -11.242 0.955 18.475 1.00 82.06 91 LEU A CA 1
ATOM 715 C C . LEU A 1 91 ? -10.616 -0.041 19.464 1.00 82.06 91 LEU A C 1
ATOM 717 O O . LEU A 1 91 ? -10.103 -1.077 19.048 1.00 82.06 91 LEU A O 1
ATOM 721 N N . GLU A 1 92 ? -10.726 0.213 20.770 1.00 83.44 92 GLU A N 1
ATOM 722 C CA . GLU A 1 92 ? -10.217 -0.684 21.818 1.00 83.44 92 GLU A CA 1
ATOM 723 C C . GLU A 1 92 ? -10.833 -2.088 21.770 1.00 83.44 92 GLU A C 1
ATOM 725 O O . GLU A 1 92 ? -10.160 -3.065 22.093 1.00 83.44 92 GLU A O 1
ATOM 730 N N . LYS A 1 93 ? -12.100 -2.206 21.356 1.00 85.12 93 LYS A N 1
ATOM 731 C CA . LYS A 1 93 ? -12.783 -3.501 21.199 1.00 85.12 93 LYS A CA 1
ATOM 732 C C . LYS A 1 93 ? -12.322 -4.266 19.959 1.00 85.12 93 LYS A C 1
ATOM 734 O O . LYS A 1 93 ? -12.354 -5.494 19.968 1.00 85.12 93 LYS A O 1
ATOM 739 N N . LEU A 1 94 ? -11.952 -3.552 18.894 1.00 84.44 94 LEU A N 1
ATOM 740 C CA . LEU A 1 94 ? -11.496 -4.134 17.628 1.00 84.44 94 LEU A CA 1
ATOM 741 C C . LEU A 1 94 ? -10.027 -4.560 17.684 1.00 84.44 94 LEU A C 1
ATOM 743 O O . LEU A 1 94 ? -9.633 -5.540 17.051 1.00 84.44 94 LEU A O 1
ATOM 747 N N . LEU A 1 95 ? -9.214 -3.839 18.454 1.00 82.00 95 LEU A N 1
ATOM 748 C CA . LEU A 1 95 ? -7.819 -4.184 18.686 1.00 82.00 95 LEU A CA 1
ATOM 749 C C . LEU A 1 95 ? -7.689 -5.311 19.725 1.00 82.00 95 LEU A C 1
ATOM 751 O O . LEU A 1 95 ? -8.548 -5.537 20.576 1.00 82.00 95 LEU A O 1
ATOM 755 N N . ARG A 1 96 ? -6.578 -6.056 19.669 1.00 75.81 96 ARG A N 1
ATOM 756 C CA . ARG A 1 96 ? -6.273 -7.087 20.680 1.00 75.81 96 ARG A CA 1
ATOM 757 C C . ARG A 1 96 ? -6.044 -6.410 22.038 1.00 75.81 96 ARG A C 1
ATOM 759 O O . ARG A 1 96 ? -5.557 -5.282 22.076 1.00 75.81 96 ARG A O 1
ATOM 766 N N . ARG A 1 97 ? -6.345 -7.110 23.147 1.00 72.31 97 ARG A N 1
ATOM 767 C CA . ARG A 1 97 ? -6.132 -6.591 24.515 1.00 72.31 97 ARG A CA 1
ATOM 768 C C . ARG A 1 97 ? -4.752 -5.945 24.633 1.00 72.31 97 ARG A C 1
ATOM 770 O O . ARG A 1 97 ? -3.751 -6.565 24.276 1.00 72.31 97 ARG A O 1
ATOM 777 N N . ARG A 1 98 ? -4.718 -4.723 25.171 1.00 67.12 98 ARG A N 1
ATOM 778 C CA . ARG A 1 98 ? -3.481 -4.020 25.506 1.00 67.12 98 ARG A CA 1
ATOM 779 C C . ARG A 1 98 ? -2.656 -4.925 26.418 1.00 67.12 98 ARG A C 1
ATOM 781 O O . ARG A 1 98 ? -3.074 -5.210 27.539 1.00 67.12 98 ARG A O 1
ATOM 788 N N . ASN A 1 99 ? -1.499 -5.385 25.948 1.00 60.75 99 ASN A N 1
ATOM 789 C CA . ASN A 1 99 ? -0.511 -5.949 26.857 1.00 60.75 99 ASN A CA 1
ATOM 790 C C . ASN A 1 99 ? -0.151 -4.825 27.830 1.00 60.75 99 ASN A C 1
ATOM 792 O O . ASN A 1 99 ? 0.179 -3.725 27.389 1.00 60.75 99 ASN A O 1
ATOM 796 N N . SER A 1 100 ? -0.223 -5.080 29.134 1.00 57.84 100 SER A N 1
ATOM 797 C CA . SER A 1 100 ? 0.156 -4.148 30.205 1.00 57.84 100 SER A CA 1
ATOM 798 C C . SER A 1 100 ? 1.672 -3.890 30.250 1.00 57.84 100 SER A C 1
ATOM 800 O O . SER A 1 100 ? 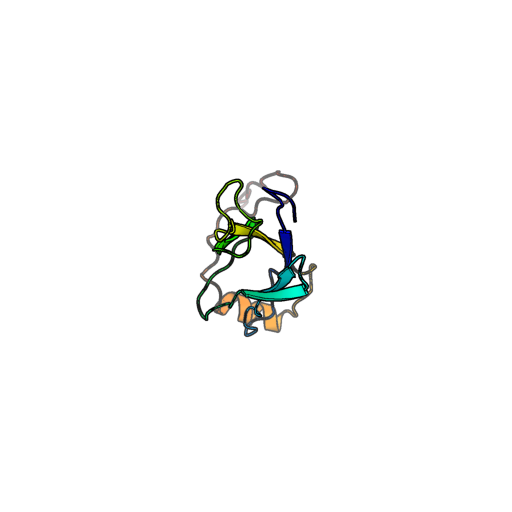2.262 -3.764 31.318 1.00 57.84 100 SER A O 1
ATOM 802 N N . GLY A 1 101 ? 2.327 -3.863 29.087 1.00 56.03 101 GLY A N 1
ATOM 803 C CA . GLY A 1 101 ? 3.703 -3.430 28.949 1.00 56.03 101 GLY A CA 1
ATOM 804 C C . GLY A 1 101 ? 3.781 -1.962 29.333 1.00 56.03 101 GLY A C 1
ATOM 805 O O . GLY A 1 101 ? 2.987 -1.156 28.846 1.00 56.03 101 GLY A O 1
ATOM 806 N N . LYS A 1 102 ? 4.707 -1.665 30.246 1.00 48.06 102 LYS A N 1
ATOM 807 C CA . LYS A 1 102 ? 5.004 -0.338 30.787 1.00 48.06 102 LYS A CA 1
ATOM 808 C C . LYS A 1 102 ? 4.849 0.734 29.707 1.00 48.06 102 LYS A C 1
ATOM 810 O O . LYS A 1 102 ? 5.448 0.630 28.637 1.00 48.06 102 LYS A O 1
ATOM 815 N N . MET A 1 103 ? 4.034 1.746 29.992 1.00 46.97 103 MET A N 1
ATOM 816 C CA . MET A 1 103 ? 3.940 2.942 29.165 1.00 46.97 103 MET A CA 1
ATOM 817 C C . MET A 1 103 ? 5.314 3.614 29.212 1.00 46.97 103 MET A C 1
ATOM 819 O O . MET A 1 103 ? 5.659 4.223 30.216 1.00 46.97 103 MET A O 1
ATOM 823 N N . VAL A 1 104 ? 6.138 3.427 28.179 1.00 52.22 104 VAL A N 1
ATOM 824 C CA . VAL A 1 104 ? 7.414 4.141 28.068 1.00 52.22 104 VAL A CA 1
ATOM 825 C C . VAL A 1 104 ? 7.067 5.555 27.614 1.00 52.22 104 VAL A C 1
ATOM 827 O O . VAL A 1 104 ? 6.557 5.708 26.499 1.00 52.22 104 VAL A O 1
ATOM 830 N N . PRO A 1 105 ? 7.269 6.591 28.441 1.00 49.06 105 PRO A N 1
ATOM 831 C CA . PRO A 1 105 ? 7.036 7.947 27.983 1.00 49.06 105 PRO A CA 1
ATOM 832 C C . PRO A 1 105 ? 8.074 8.302 26.911 1.00 49.06 105 PRO A C 1
ATOM 834 O O . PRO A 1 105 ? 9.187 7.773 26.891 1.00 49.06 105 PRO A O 1
ATOM 837 N N . LEU A 1 106 ? 7.701 9.190 25.987 1.00 57.53 106 LEU A N 1
ATOM 838 C CA . LEU A 1 106 ? 8.501 9.557 24.805 1.00 57.53 106 LEU A CA 1
ATOM 839 C C . LEU A 1 106 ? 9.887 10.147 25.148 1.00 57.53 106 LEU A C 1
ATOM 841 O O . LEU A 1 106 ? 10.747 10.248 24.278 1.00 57.53 106 LEU A O 1
ATOM 845 N N . ASN A 1 107 ? 10.103 10.505 26.411 1.00 49.22 107 ASN A N 1
ATOM 846 C CA . ASN A 1 107 ? 11.330 11.024 27.010 1.00 49.22 107 ASN A CA 1
ATOM 847 C C . ASN A 1 107 ? 12.175 9.964 27.755 1.00 49.22 107 ASN A C 1
ATOM 849 O O . ASN A 1 107 ? 13.217 10.303 28.300 1.00 49.22 107 ASN A O 1
ATOM 853 N N . GLY A 1 108 ? 11.799 8.680 27.731 1.00 50.66 108 GLY A N 1
ATOM 854 C CA . GLY A 1 108 ? 12.655 7.580 28.202 1.00 50.66 108 GLY A CA 1
ATOM 855 C C . GLY A 1 108 ? 12.748 7.399 29.722 1.00 50.66 108 GLY A C 1
ATOM 856 O O . GLY A 1 108 ? 13.517 6.559 30.181 1.00 50.66 108 GLY A O 1
ATOM 857 N N . GLU A 1 109 ? 11.960 8.130 30.506 1.00 40.19 109 GLU A N 1
ATOM 858 C CA . GLU A 1 109 ? 11.944 8.028 31.968 1.00 40.19 109 GLU A CA 1
ATOM 859 C C . GLU A 1 109 ? 10.831 7.068 32.404 1.00 40.19 109 GLU A C 1
ATOM 861 O O . GLU A 1 109 ? 9.655 7.405 32.355 1.00 40.19 109 GLU A O 1
ATOM 866 N N . ALA A 1 110 ? 11.167 5.837 32.784 1.00 44.94 110 ALA A N 1
ATOM 867 C CA . ALA A 1 110 ? 10.177 4.931 33.360 1.00 44.94 110 ALA A CA 1
ATOM 868 C C . ALA A 1 110 ? 9.705 5.490 34.714 1.00 44.94 110 ALA A C 1
ATOM 870 O O . ALA A 1 110 ? 10.510 5.602 35.634 1.00 44.94 110 ALA A O 1
ATOM 871 N N . TYR A 1 111 ? 8.418 5.823 34.845 1.00 51.59 111 TYR A N 1
ATOM 872 C CA . TYR A 1 111 ? 7.812 6.020 36.160 1.00 51.59 111 TYR A CA 1
ATOM 873 C C . TYR A 1 111 ? 7.698 4.639 36.814 1.00 51.59 111 TYR A C 1
ATOM 875 O O . TYR A 1 111 ? 7.041 3.749 36.267 1.00 51.59 111 TYR A O 1
ATOM 883 N N . GLU A 1 112 ? 8.408 4.427 37.920 1.00 47.88 112 GLU A N 1
ATOM 884 C CA . GLU A 1 112 ? 8.114 3.298 38.797 1.00 47.88 112 GLU A CA 1
ATOM 885 C C . GLU A 1 112 ? 6.804 3.615 39.518 1.00 47.88 112 GLU A C 1
ATOM 887 O O . GLU A 1 112 ? 6.646 4.696 40.085 1.00 47.88 112 GLU A O 1
ATOM 892 N N . ASP A 1 113 ? 5.835 2.706 39.414 1.00 50.09 113 ASP A N 1
ATOM 893 C CA . ASP A 1 113 ? 4.611 2.778 40.202 1.00 50.09 113 ASP A CA 1
ATOM 894 C C . ASP A 1 113 ? 5.004 2.539 41.672 1.00 50.09 113 ASP A C 1
ATOM 896 O O . ASP A 1 113 ? 5.135 1.394 42.108 1.00 50.09 113 ASP A O 1
ATOM 900 N N . ASP A 1 114 ? 5.252 3.617 42.423 1.00 46.78 114 ASP A N 1
ATOM 901 C CA . ASP A 1 114 ? 5.337 3.573 43.883 1.00 46.78 114 ASP A CA 1
ATOM 902 C C . ASP A 1 114 ? 3.935 3.272 44.428 1.00 46.78 114 ASP A C 1
ATOM 904 O O . ASP A 1 114 ? 3.088 4.155 44.587 1.00 46.78 114 ASP A O 1
ATOM 908 N N . ASP A 1 115 ? 3.682 1.990 44.686 1.00 51.59 115 ASP A N 1
ATOM 909 C CA . ASP A 1 115 ? 2.500 1.519 45.400 1.00 51.59 115 ASP A CA 1
ATOM 910 C C . ASP A 1 115 ? 2.604 2.022 46.855 1.00 51.59 115 ASP A C 1
ATOM 912 O O . ASP A 1 115 ? 3.331 1.480 47.692 1.00 51.59 115 ASP A O 1
ATOM 916 N N . HIS A 1 116 ? 1.948 3.144 47.149 1.00 48.56 116 HIS A N 1
ATOM 917 C CA . HIS A 1 116 ? 1.751 3.642 48.508 1.00 48.56 116 HIS A CA 1
ATOM 918 C C . HIS A 1 116 ? 0.308 3.404 48.939 1.00 48.56 116 HIS A C 1
ATOM 920 O O . HIS A 1 116 ? -0.570 4.237 48.701 1.00 48.56 116 HIS A O 1
ATOM 926 N N . SER A 1 117 ? 0.084 2.284 49.631 1.00 43.38 117 SER A N 1
ATOM 927 C CA . SER A 1 117 ? -0.823 2.158 50.785 1.00 43.38 117 SER A CA 1
ATOM 928 C C . SER A 1 117 ? -0.514 0.896 51.582 1.00 43.38 117 SER A C 1
ATOM 930 O O . SER A 1 117 ? -0.472 -0.193 50.972 1.00 43.38 117 SER A O 1
#

Foldseek 3Di:
DDVVDEAEDEDAPDDQPPDDDDWDWDAAPVRDIDTRDDDPPDDDDAQDKDWAAQRAPDDPPHPRHHGIHIYTYHHDYDDPPPDDPVSVVVVCVVDDHDDPPQPQPPVRDGDDPPPDD

Organism: Muntiacus reevesi (NCBI:txid9886)

InterPro domains:
  IPR044713 DnaJ homolog subfamily A member 1/2-like [PTHR43888] (27-100)

pLDDT: mean 73.15, std 15.14, range [40.19, 90.0]